Protein AF-A0A967GDW3-F1 (afdb_monomer_lite)

Secondary structure (DSSP, 8-state):
---TTSS-TTTTT-STT------S--B-----GGGTT--TTGGG-SEEEHHHHHH--HHHHHHHHHHTT-GGGG---EEESSTTTT-

pLDDT: mean 92.06, std 6.34, range [62.66, 97.5]

Radius of gyration: 12.9 Å; chains: 1; bounding box: 31×24×34 Å

Sequence (87 aa):
NISGSGMDTNVIGKKPGMTTPRIGAIYVRGLTEETHGNAVGIGMADVMPRRLLDEIDLNATYMNVFTAKRLQGGKIPLLAENELQAL

Structure (mmCIF, N/CA/C/O backbone):
data_AF-A0A967GDW3-F1
#
_entry.id   AF-A0A967GDW3-F1
#
loop_
_atom_site.group_PDB
_atom_site.id
_atom_site.type_symbol
_atom_site.label_atom_id
_atom_site.label_alt_id
_atom_site.label_comp_id
_atom_site.label_asym_id
_atom_site.label_entity_id
_atom_site.label_seq_id
_atom_site.pdbx_PDB_ins_code
_atom_site.Cartn_x
_atom_site.Cartn_y
_atom_site.Cartn_z
_atom_site.occupancy
_atom_site.B_iso_or_equiv
_atom_site.auth_seq_id
_atom_site.auth_comp_id
_atom_site.auth_asym_id
_atom_site.auth_atom_id
_atom_site.pdbx_PDB_model_num
ATOM 1 N N . ASN A 1 1 ? 2.969 16.407 0.483 1.00 62.66 1 ASN A N 1
ATOM 2 C CA . ASN A 1 1 ? 3.852 15.471 -0.242 1.00 62.66 1 ASN A CA 1
ATOM 3 C C . ASN A 1 1 ? 4.194 14.307 0.680 1.00 62.66 1 ASN A C 1
ATOM 5 O O . ASN A 1 1 ? 4.704 14.549 1.769 1.00 62.66 1 ASN A O 1
ATOM 9 N N . ILE A 1 2 ? 3.843 13.085 0.276 1.00 72.69 2 ILE A N 1
ATOM 10 C CA . ILE A 1 2 ? 4.138 11.833 0.982 1.00 72.69 2 ILE A CA 1
ATOM 11 C C . ILE A 1 2 ? 5.190 11.108 0.143 1.00 72.69 2 ILE A C 1
ATOM 13 O O . ILE A 1 2 ? 4.952 10.828 -1.027 1.00 72.69 2 ILE A O 1
ATOM 17 N N . SER A 1 3 ? 6.358 10.829 0.716 1.00 67.38 3 SER A N 1
ATOM 18 C CA . SER A 1 3 ? 7.432 10.112 0.026 1.00 67.38 3 SER A CA 1
ATOM 19 C C . SER A 1 3 ? 7.481 8.637 0.436 1.00 67.38 3 SER A C 1
ATOM 21 O O . SER A 1 3 ? 7.018 8.245 1.509 1.00 67.38 3 SER A O 1
ATOM 23 N N . GLY A 1 4 ? 8.060 7.799 -0.426 1.00 81.75 4 GLY 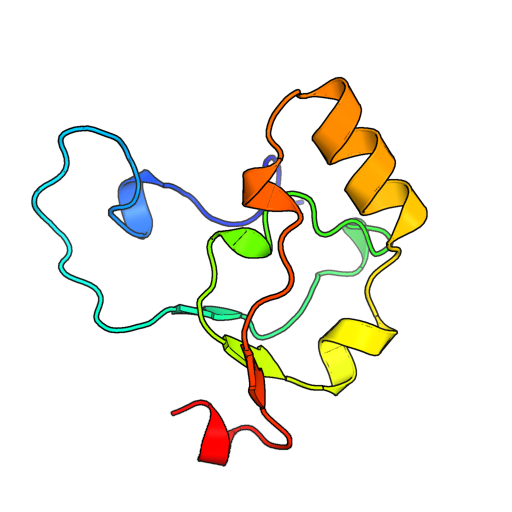A N 1
ATOM 24 C CA . GLY A 1 4 ? 8.209 6.365 -0.176 1.00 81.75 4 GLY A CA 1
ATOM 25 C C . GLY A 1 4 ? 6.952 5.556 -0.503 1.00 81.75 4 GLY A C 1
ATOM 26 O O . GLY A 1 4 ? 6.199 5.888 -1.410 1.00 81.75 4 GLY A O 1
ATOM 27 N N . SER A 1 5 ? 6.746 4.453 0.216 1.00 84.31 5 SER A N 1
ATOM 28 C CA . SER A 1 5 ? 5.675 3.479 -0.043 1.00 84.31 5 SER A CA 1
ATOM 29 C C . SER A 1 5 ? 4.301 3.871 0.512 1.00 84.31 5 SER A C 1
ATOM 31 O O . SER A 1 5 ? 3.379 3.065 0.465 1.00 84.31 5 SER A O 1
ATOM 33 N N . GLY A 1 6 ? 4.165 5.054 1.114 1.00 88.56 6 GLY A N 1
ATOM 34 C CA . GLY A 1 6 ? 2.932 5.512 1.765 1.00 88.56 6 GLY A CA 1
ATOM 35 C C . GLY A 1 6 ? 2.647 4.885 3.139 1.00 88.56 6 GLY A C 1
ATOM 36 O O . GLY A 1 6 ? 1.927 5.483 3.930 1.00 88.56 6 GLY A O 1
ATOM 37 N N . MET A 1 7 ? 3.248 3.734 3.469 1.00 90.94 7 MET A N 1
ATOM 38 C CA . MET A 1 7 ? 3.207 3.134 4.812 1.00 90.94 7 MET A CA 1
ATOM 39 C C . MET A 1 7 ? 4.613 3.002 5.402 1.00 90.94 7 MET A C 1
ATOM 41 O O . MET A 1 7 ? 5.499 2.413 4.775 1.00 90.94 7 MET A O 1
ATOM 45 N N . ASP A 1 8 ? 4.808 3.518 6.618 1.00 91.25 8 ASP A N 1
ATOM 46 C CA . ASP A 1 8 ? 6.063 3.390 7.363 1.00 91.25 8 ASP A CA 1
ATOM 47 C C . ASP A 1 8 ? 6.105 2.060 8.126 1.00 91.25 8 ASP A C 1
ATOM 49 O O . ASP A 1 8 ? 5.349 1.832 9.071 1.00 91.25 8 ASP A O 1
ATOM 53 N N . THR A 1 9 ? 7.040 1.189 7.743 1.00 90.81 9 THR A N 1
ATOM 54 C CA . THR A 1 9 ? 7.237 -0.136 8.354 1.00 90.81 9 THR A CA 1
ATOM 55 C C . THR A 1 9 ? 7.553 -0.118 9.855 1.00 90.81 9 THR A C 1
ATOM 57 O O . THR A 1 9 ? 7.283 -1.121 10.514 1.00 90.81 9 THR A O 1
ATOM 60 N N . ASN A 1 10 ? 8.083 0.983 10.406 1.00 91.62 10 ASN A N 1
ATOM 61 C CA . ASN A 1 10 ? 8.287 1.138 11.851 1.00 91.62 10 ASN A CA 1
ATOM 62 C C . ASN A 1 10 ? 6.961 1.413 12.578 1.00 91.62 10 ASN A C 1
ATOM 64 O O . ASN A 1 10 ? 6.788 0.994 13.718 1.00 91.62 10 ASN A O 1
ATOM 68 N N . VAL A 1 11 ? 6.019 2.094 11.920 1.00 92.94 11 VAL A N 1
ATOM 69 C CA . VAL A 1 11 ? 4.696 2.409 12.480 1.00 92.94 11 VAL A CA 1
ATOM 70 C C . VAL A 1 11 ? 3.781 1.192 12.402 1.00 92.94 11 VAL A C 1
ATOM 72 O O . VAL A 1 11 ? 3.109 0.861 13.373 1.00 92.94 11 VAL A O 1
ATOM 75 N N . ILE A 1 12 ? 3.789 0.486 11.268 1.00 93.75 12 ILE A N 1
ATOM 76 C CA . ILE A 1 12 ? 2.925 -0.684 11.052 1.00 93.75 12 ILE A CA 1
ATOM 77 C C . ILE A 1 12 ? 3.539 -2.010 11.535 1.00 93.75 12 ILE A C 1
ATOM 79 O O . ILE A 1 12 ? 3.007 -3.077 11.241 1.00 93.75 12 ILE A O 1
ATOM 83 N N . GLY A 1 13 ? 4.685 -1.978 12.221 1.00 92.50 13 GLY A N 1
ATOM 84 C CA . GLY A 1 13 ? 5.321 -3.179 12.778 1.00 92.50 13 GLY A CA 1
ATOM 85 C C . GLY A 1 13 ? 5.798 -4.208 11.742 1.00 92.50 13 GLY A C 1
ATOM 86 O O . GLY A 1 13 ? 6.048 -5.355 12.099 1.00 92.50 13 GLY A O 1
ATOM 87 N N . LYS A 1 14 ? 5.932 -3.830 10.461 1.00 90.12 14 LYS A N 1
ATOM 88 C CA . LYS A 1 14 ? 6.359 -4.730 9.366 1.00 90.12 14 LYS A CA 1
ATOM 89 C C . LYS A 1 14 ? 7.859 -4.650 9.056 1.00 90.12 14 LYS A C 1
ATOM 91 O O . LYS A 1 14 ? 8.322 -5.235 8.076 1.00 90.12 14 LYS A O 1
ATOM 96 N N . LYS A 1 15 ? 8.646 -3.944 9.873 1.00 90.94 15 LYS A N 1
ATOM 97 C CA . LYS A 1 15 ? 10.109 -3.951 9.755 1.00 90.94 15 LYS A CA 1
ATOM 98 C C . LYS A 1 15 ? 10.685 -5.233 10.377 1.00 90.94 15 LYS A C 1
ATOM 100 O O . LYS A 1 15 ? 10.284 -5.598 11.484 1.00 90.94 15 LYS A O 1
ATOM 105 N N . PRO A 1 16 ? 11.646 -5.907 9.718 1.00 89.31 16 PRO A N 1
ATOM 106 C CA . PRO A 1 16 ? 12.287 -7.096 10.273 1.00 89.31 16 PRO A CA 1
ATOM 107 C C . PRO A 1 16 ? 12.835 -6.862 11.688 1.00 89.31 16 PRO A C 1
ATOM 109 O O . PRO A 1 16 ? 13.523 -5.872 11.932 1.00 89.31 16 PRO A O 1
ATOM 112 N N . GLY A 1 17 ? 12.534 -7.784 12.605 1.00 92.06 17 GLY A N 1
ATOM 113 C CA . GLY A 1 17 ? 12.981 -7.730 14.001 1.00 92.06 17 GLY A CA 1
ATOM 114 C C . GLY A 1 17 ? 12.065 -6.958 14.958 1.00 92.06 17 GLY A C 1
ATOM 115 O O . GLY A 1 17 ? 12.358 -6.915 16.150 1.00 92.06 17 GLY A O 1
ATOM 116 N N . MET A 1 18 ? 10.957 -6.375 14.485 1.00 92.50 18 MET A N 1
ATOM 117 C CA . MET A 1 18 ? 9.968 -5.748 15.367 1.00 92.50 18 MET A CA 1
ATOM 118 C C . MET A 1 18 ? 9.052 -6.784 16.027 1.00 92.50 18 MET A C 1
ATOM 120 O O . MET A 1 18 ? 8.566 -7.708 15.381 1.00 92.50 18 MET A O 1
ATOM 124 N N . THR A 1 19 ? 8.788 -6.598 17.321 1.00 90.94 19 THR A N 1
ATOM 125 C CA . THR A 1 19 ? 7.819 -7.390 18.106 1.00 90.94 19 THR A CA 1
ATOM 126 C C . THR A 1 19 ? 6.578 -6.582 18.503 1.00 90.94 19 THR A C 1
ATOM 128 O O . THR A 1 19 ? 5.591 -7.143 18.988 1.00 90.94 19 THR A O 1
ATOM 131 N N . THR A 1 20 ? 6.611 -5.266 18.284 1.00 91.50 20 THR A N 1
ATOM 132 C CA . THR A 1 20 ? 5.519 -4.314 18.504 1.00 91.50 20 THR A CA 1
ATOM 133 C C . THR A 1 20 ? 5.524 -3.249 17.395 1.00 91.50 20 THR A C 1
ATOM 135 O O . THR A 1 20 ? 6.584 -2.992 16.826 1.00 91.50 20 THR A O 1
ATOM 138 N N . PRO A 1 21 ? 4.377 -2.616 17.085 1.00 92.88 21 PRO A N 1
ATOM 139 C CA . PRO A 1 21 ? 3.038 -2.967 17.561 1.00 92.88 21 PRO A CA 1
ATOM 140 C C . PRO A 1 21 ? 2.565 -4.314 16.994 1.00 92.88 21 PRO A C 1
ATOM 142 O O . PRO A 1 21 ? 3.002 -4.746 15.931 1.00 92.88 21 PRO A O 1
ATOM 145 N N . ARG A 1 22 ? 1.660 -4.986 17.714 1.00 91.44 22 ARG A N 1
ATOM 146 C CA . ARG A 1 22 ? 0.923 -6.135 17.171 1.00 91.44 22 ARG A CA 1
ATOM 147 C C . ARG A 1 22 ? -0.352 -5.612 16.527 1.00 91.44 22 ARG A C 1
ATOM 149 O O . ARG A 1 22 ? -1.268 -5.209 17.237 1.00 91.44 22 ARG A O 1
ATOM 156 N N . ILE A 1 23 ? -0.380 -5.588 15.202 1.00 93.00 23 ILE A N 1
ATOM 157 C CA . ILE A 1 23 ? -1.530 -5.135 14.417 1.00 93.00 23 ILE A CA 1
ATOM 158 C C . ILE A 1 23 ? -2.266 -6.367 13.894 1.00 93.00 23 ILE A C 1
ATOM 160 O O . ILE A 1 23 ? -1.638 -7.261 13.333 1.00 93.00 23 ILE A O 1
ATOM 164 N N . GLY A 1 24 ? -3.582 -6.420 14.116 1.00 92.25 24 GLY A N 1
ATOM 165 C CA . GLY A 1 24 ? -4.427 -7.521 13.642 1.00 92.25 24 GLY A CA 1
ATOM 166 C C . GLY A 1 24 ? -4.678 -7.465 12.135 1.00 92.25 24 GLY A C 1
ATOM 167 O O . GLY A 1 24 ? -4.567 -8.485 11.465 1.00 92.25 24 GLY A O 1
ATOM 168 N N . ALA A 1 25 ? -4.975 -6.273 11.614 1.00 93.06 25 ALA A N 1
ATOM 169 C CA . ALA A 1 25 ? -5.163 -6.016 10.191 1.00 93.06 25 ALA A CA 1
ATOM 170 C C . ALA A 1 25 ? -4.895 -4.538 9.864 1.00 93.06 25 ALA A C 1
ATOM 172 O O . ALA A 1 25 ? -5.060 -3.658 10.713 1.00 93.06 25 ALA A O 1
ATOM 173 N N . ILE A 1 26 ? -4.498 -4.272 8.623 1.00 94.81 26 ILE A N 1
ATOM 174 C CA . ILE A 1 26 ? -4.300 -2.943 8.050 1.00 94.81 26 ILE A CA 1
ATOM 175 C C . ILE A 1 26 ? -5.314 -2.749 6.926 1.00 94.81 26 ILE A C 1
ATOM 177 O O . ILE A 1 26 ? -5.251 -3.417 5.892 1.00 94.81 26 ILE A O 1
ATOM 181 N N . TYR A 1 27 ? -6.208 -1.783 7.115 1.00 95.00 27 TYR A N 1
ATOM 182 C CA . TYR A 1 27 ? -7.135 -1.324 6.089 1.00 95.00 27 TYR A CA 1
ATOM 183 C C . TYR A 1 27 ? -6.608 -0.046 5.430 1.00 95.00 27 TYR A C 1
ATOM 185 O O . TYR A 1 27 ? -6.414 0.975 6.095 1.00 95.00 27 TYR A O 1
ATOM 193 N N . VAL A 1 28 ? -6.372 -0.093 4.119 1.00 94.75 28 VAL A N 1
ATOM 194 C CA . VAL A 1 28 ? -5.949 1.075 3.336 1.00 94.75 28 VAL A CA 1
ATOM 195 C C . VAL A 1 28 ? -7.152 1.749 2.692 1.00 94.75 28 VAL A C 1
ATOM 197 O O . VAL A 1 28 ? -7.940 1.115 1.999 1.00 94.75 28 VAL A O 1
ATOM 200 N N . ARG A 1 29 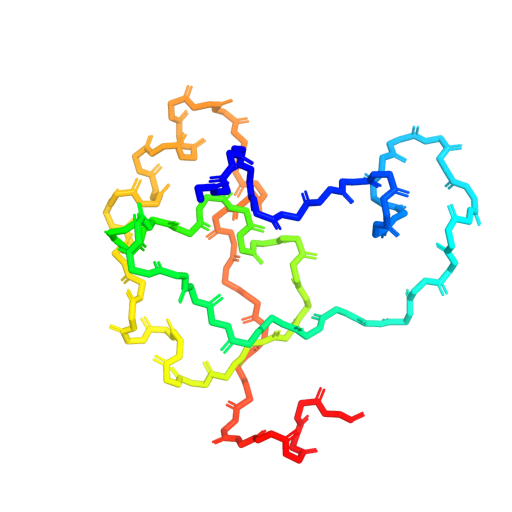? -7.294 3.059 2.914 1.00 93.06 29 ARG A N 1
ATOM 201 C CA . ARG A 1 29 ? -8.486 3.808 2.495 1.00 93.06 29 ARG A CA 1
ATOM 202 C C . ARG A 1 29 ? -8.393 4.409 1.099 1.00 93.06 29 ARG A C 1
ATOM 204 O O . ARG A 1 29 ? -9.430 4.720 0.531 1.00 93.06 29 ARG A O 1
ATOM 211 N N . GLY A 1 30 ? -7.206 4.648 0.560 1.00 93.94 30 GLY A N 1
ATOM 212 C CA . GLY A 1 30 ? -7.081 5.357 -0.710 1.00 93.94 30 GLY A CA 1
ATOM 213 C C . GLY A 1 30 ? -5.658 5.781 -1.026 1.00 93.94 30 GLY A C 1
ATOM 214 O O . GLY A 1 30 ? -4.747 5.556 -0.225 1.00 93.94 30 GLY A O 1
ATOM 215 N N . LEU A 1 31 ? -5.503 6.426 -2.178 1.00 95.12 31 LEU A N 1
ATOM 216 C CA . LEU A 1 31 ? -4.289 7.129 -2.578 1.00 95.12 31 LEU A CA 1
ATOM 217 C C . LEU A 1 31 ? -4.510 8.644 -2.500 1.00 95.12 31 LEU A C 1
ATOM 219 O O . LEU A 1 31 ? -5.641 9.120 -2.570 1.00 95.12 31 LEU A O 1
ATOM 223 N N . THR A 1 32 ? -3.430 9.409 -2.359 1.00 93.62 32 THR A N 1
ATOM 224 C CA . THR A 1 32 ? -3.491 10.862 -2.572 1.00 93.62 32 THR A CA 1
ATOM 225 C C . THR A 1 32 ? -3.277 11.177 -4.051 1.00 93.62 32 THR A C 1
ATOM 227 O O . THR A 1 32 ? -2.682 10.377 -4.779 1.00 93.62 32 THR A O 1
ATOM 230 N N . GLU A 1 33 ? -3.734 12.342 -4.508 1.00 92.88 33 GLU A N 1
ATOM 231 C CA . GLU A 1 33 ? -3.628 12.751 -5.917 1.00 92.88 33 GLU A CA 1
ATOM 232 C C . GLU A 1 33 ? -2.175 12.758 -6.422 1.00 92.88 33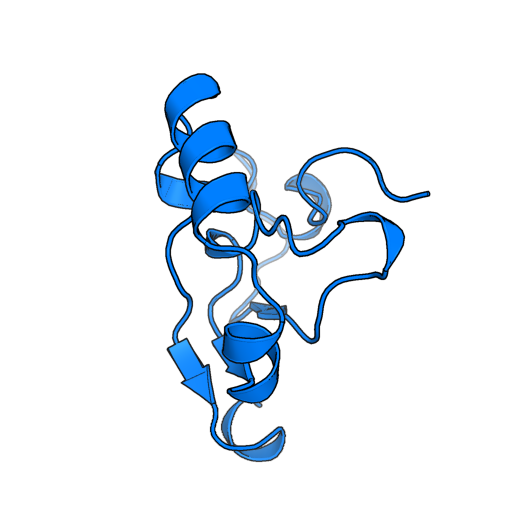 GLU A C 1
ATOM 234 O O . GLU A 1 33 ? -1.903 12.365 -7.555 1.00 92.88 33 GLU A O 1
ATOM 239 N N . GLU A 1 34 ? -1.216 13.114 -5.562 1.00 92.81 34 GLU A N 1
ATOM 240 C CA . GLU A 1 34 ? 0.212 13.184 -5.899 1.00 92.81 34 GLU A CA 1
ATOM 241 C C . GLU A 1 34 ? 0.853 11.818 -6.165 1.00 92.81 34 GLU A C 1
ATOM 243 O O . GLU A 1 34 ? 1.973 11.746 -6.669 1.00 92.81 34 GLU A O 1
ATOM 248 N N . THR A 1 35 ? 0.167 10.722 -5.833 1.00 93.25 35 THR A N 1
ATOM 249 C CA . THR A 1 35 ? 0.624 9.379 -6.215 1.00 93.25 35 THR A CA 1
ATOM 250 C C . THR A 1 35 ? 0.474 9.131 -7.712 1.00 93.25 35 THR A C 1
ATOM 252 O O . THR A 1 35 ? 1.131 8.236 -8.241 1.00 93.25 35 THR A O 1
ATOM 255 N N . HIS A 1 36 ? -0.403 9.883 -8.389 1.00 94.06 36 HIS A N 1
ATOM 256 C CA . HIS A 1 36 ? -0.796 9.640 -9.776 1.0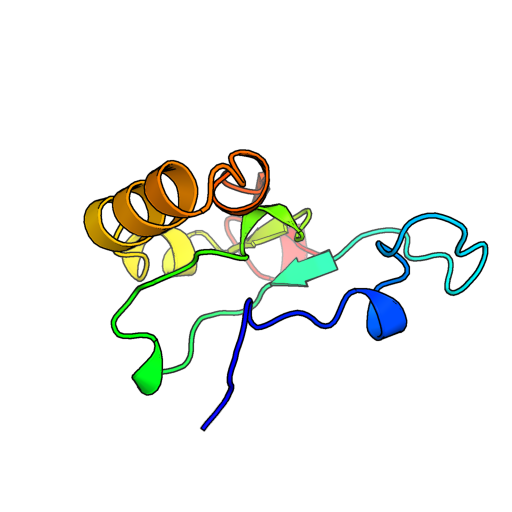0 94.06 36 HIS A CA 1
ATOM 257 C C . HIS A 1 36 ? -1.222 8.177 -10.020 1.00 94.06 36 HIS A C 1
ATOM 259 O O . HIS A 1 36 ? -0.874 7.584 -11.037 1.00 94.06 36 HIS A O 1
ATOM 265 N N . GLY A 1 37 ? -1.921 7.572 -9.049 1.00 95.50 37 GLY A N 1
ATOM 266 C CA . GLY A 1 37 ? -2.399 6.185 -9.120 1.00 95.50 37 GLY A CA 1
ATOM 267 C C . GLY A 1 37 ? -1.344 5.123 -8.785 1.00 95.50 37 GLY A C 1
ATOM 268 O O . GLY A 1 37 ? -1.651 3.932 -8.768 1.00 95.50 37 GLY A O 1
ATOM 269 N N . ASN A 1 38 ? -0.102 5.514 -8.494 1.00 95.75 38 ASN A N 1
ATOM 270 C CA . ASN A 1 38 ? 0.970 4.580 -8.166 1.00 95.75 38 ASN A CA 1
ATOM 271 C C . ASN A 1 38 ? 0.850 4.046 -6.730 1.00 95.75 38 ASN A C 1
ATOM 273 O O . ASN A 1 38 ? 1.039 4.772 -5.754 1.00 95.75 38 ASN A O 1
ATOM 277 N N . ALA A 1 39 ? 0.631 2.741 -6.606 1.00 96.38 39 ALA A N 1
ATOM 278 C CA . ALA A 1 39 ? 0.327 2.063 -5.353 1.00 96.38 39 ALA A CA 1
ATOM 279 C C . ALA A 1 39 ? 1.436 1.088 -4.918 1.00 96.38 39 ALA A C 1
ATOM 281 O O . ALA A 1 39 ? 1.167 -0.001 -4.420 1.00 96.38 39 ALA A O 1
ATOM 282 N N . VAL A 1 40 ? 2.708 1.466 -5.089 1.00 95.31 40 VAL A N 1
ATOM 283 C CA . VAL A 1 40 ? 3.897 0.607 -4.865 1.00 95.31 40 VAL A CA 1
ATOM 284 C C . VAL A 1 40 ? 3.988 -0.051 -3.474 1.00 95.31 40 VAL A C 1
ATOM 286 O O . VAL A 1 40 ? 4.712 -1.032 -3.303 1.00 95.31 40 VAL A O 1
ATOM 289 N N . GLY A 1 41 ? 3.292 0.487 -2.468 1.00 94.25 41 GLY A N 1
ATOM 290 C CA . GLY A 1 41 ? 3.254 -0.037 -1.100 1.00 94.25 41 GLY A CA 1
ATOM 291 C C . GLY A 1 41 ? 1.952 -0.728 -0.696 1.00 94.25 41 GLY A C 1
ATOM 292 O O . GLY A 1 41 ? 1.829 -1.121 0.463 1.00 94.25 41 GLY A O 1
ATOM 293 N N . ILE A 1 42 ? 0.983 -0.869 -1.604 1.00 96.38 42 ILE A N 1
ATOM 294 C CA . ILE A 1 42 ? -0.377 -1.320 -1.276 1.00 96.38 42 ILE A CA 1
ATOM 295 C C . ILE A 1 42 ? -0.412 -2.725 -0.673 1.00 96.38 42 ILE A C 1
ATOM 297 O O . ILE A 1 42 ? -1.195 -2.978 0.235 1.00 96.38 42 ILE A O 1
ATOM 301 N N . GLY A 1 43 ? 0.501 -3.607 -1.085 1.00 95.88 43 GLY A N 1
ATOM 302 C CA . GLY A 1 43 ? 0.591 -4.979 -0.584 1.00 95.88 43 GLY A CA 1
ATOM 303 C C . GLY A 1 43 ? 1.073 -5.107 0.864 1.00 95.88 43 GLY A C 1
ATOM 304 O O . GLY A 1 43 ? 1.197 -6.217 1.376 1.00 95.88 43 GLY A O 1
ATOM 305 N N . MET A 1 44 ? 1.365 -3.993 1.543 1.00 95.25 44 MET A N 1
ATOM 306 C CA . MET A 1 44 ? 1.538 -3.981 2.996 1.00 95.25 44 MET A CA 1
ATOM 307 C C . MET A 1 44 ? 0.207 -3.917 3.753 1.00 95.25 44 MET A C 1
ATOM 309 O O . MET A 1 44 ? 0.206 -4.256 4.937 1.00 95.25 44 MET A O 1
ATOM 313 N N . ALA A 1 45 ? -0.892 -3.519 3.106 1.00 96.06 45 ALA A N 1
ATOM 314 C CA . ALA A 1 45 ? -2.232 -3.620 3.670 1.00 96.06 45 ALA A CA 1
ATOM 315 C C . ALA A 1 45 ? -2.800 -5.034 3.523 1.00 96.06 45 ALA A C 1
ATOM 317 O O . ALA A 1 45 ? -2.370 -5.813 2.673 1.00 96.06 45 ALA A O 1
ATOM 318 N N . ASP A 1 46 ? -3.793 -5.336 4.352 1.00 95.56 46 ASP A N 1
ATOM 319 C CA . ASP A 1 46 ? -4.493 -6.617 4.353 1.00 95.56 46 ASP A CA 1
ATOM 320 C C . ASP A 1 46 ? -5.848 -6.501 3.634 1.00 95.56 46 ASP A C 1
ATOM 322 O O . ASP A 1 46 ? -6.251 -7.422 2.921 1.00 95.56 46 ASP A O 1
ATOM 326 N N . VAL A 1 47 ? -6.510 -5.341 3.744 1.00 96.62 47 VAL A N 1
ATOM 327 C CA . VAL A 1 47 ? -7.816 -5.056 3.127 1.00 96.62 47 VAL A CA 1
ATOM 328 C C . VAL A 1 47 ? -7.808 -3.691 2.438 1.00 96.62 47 VAL A C 1
ATOM 330 O O . VAL A 1 47 ? -7.204 -2.739 2.935 1.00 96.62 47 VAL A O 1
ATOM 333 N N . MET A 1 48 ? -8.514 -3.579 1.315 1.00 95.75 48 MET A N 1
ATOM 334 C CA . MET A 1 48 ? -8.745 -2.339 0.570 1.00 95.75 48 MET A CA 1
ATOM 335 C C . MET A 1 48 ? -10.204 -2.253 0.084 1.00 95.75 48 MET A C 1
ATOM 337 O O . MET A 1 48 ? -10.815 -3.292 -0.166 1.00 95.75 48 MET A O 1
ATOM 341 N N . PRO A 1 49 ? -10.789 -1.056 -0.102 1.00 95.62 49 PRO A N 1
ATOM 342 C CA . PRO A 1 49 ? -12.125 -0.937 -0.673 1.00 95.62 49 PRO A CA 1
ATOM 343 C C . PRO A 1 49 ? -12.094 -1.144 -2.190 1.00 95.62 49 PRO A C 1
ATOM 345 O O . PRO A 1 49 ? -11.113 -0.791 -2.849 1.00 95.62 49 PRO A O 1
ATOM 348 N N . ARG A 1 50 ? -13.202 -1.621 -2.769 1.00 93.88 50 ARG A N 1
ATOM 349 C CA . ARG A 1 50 ? -13.324 -1.815 -4.222 1.00 93.88 50 ARG A CA 1
ATOM 350 C C . ARG A 1 50 ? -12.971 -0.564 -5.030 1.00 93.88 50 ARG A C 1
ATOM 352 O O . ARG A 1 50 ? -12.209 -0.677 -5.981 1.00 93.88 50 ARG A O 1
ATOM 359 N N . ARG A 1 51 ? -13.439 0.617 -4.606 1.00 92.94 51 ARG A N 1
ATOM 360 C CA . ARG A 1 51 ? -13.164 1.893 -5.298 1.00 92.94 51 ARG A CA 1
ATOM 361 C C . ARG A 1 51 ? -11.673 2.190 -5.468 1.00 92.94 51 ARG A C 1
ATOM 363 O O . ARG A 1 51 ? -11.280 2.786 -6.457 1.00 92.94 51 ARG A O 1
ATOM 370 N N . LEU A 1 52 ? -10.838 1.742 -4.527 1.00 95.12 52 LEU A N 1
ATOM 371 C CA . LEU A 1 52 ? -9.402 1.977 -4.603 1.00 95.12 52 LEU A CA 1
ATOM 372 C C . LEU A 1 52 ? -8.765 1.150 -5.721 1.00 95.12 52 LEU A C 1
ATOM 374 O O . LEU A 1 52 ? -7.774 1.577 -6.291 1.00 95.12 52 LEU A O 1
ATOM 378 N N . LEU A 1 53 ? -9.330 -0.008 -6.071 1.00 94.88 53 LEU A N 1
ATOM 379 C CA . LEU A 1 53 ? -8.827 -0.791 -7.198 1.00 94.88 53 LEU A CA 1
ATOM 380 C C . LEU A 1 53 ? -8.981 -0.028 -8.518 1.00 94.88 53 LEU A C 1
ATOM 382 O O . LEU A 1 53 ? -8.095 -0.112 -9.362 1.00 94.88 53 LEU A O 1
ATOM 386 N N . ASP A 1 54 ? -10.067 0.732 -8.660 1.00 93.69 54 ASP A N 1
ATOM 387 C CA . ASP A 1 54 ? -10.341 1.537 -9.852 1.00 93.69 54 ASP A CA 1
ATOM 388 C C . ASP A 1 54 ? -9.458 2.804 -9.914 1.00 93.69 54 ASP A C 1
ATOM 390 O O . ASP A 1 54 ? -9.204 3.329 -10.995 1.00 93.69 54 ASP A O 1
ATOM 394 N N . GLU A 1 55 ? -8.955 3.279 -8.767 1.00 95.31 55 GLU A N 1
ATOM 395 C CA . GLU A 1 55 ? -8.032 4.423 -8.657 1.00 95.31 55 GLU A CA 1
ATOM 396 C C . GLU A 1 55 ? -6.561 4.048 -8.956 1.00 95.31 55 GLU A C 1
ATOM 398 O O . GLU A 1 55 ? -5.741 4.926 -9.232 1.00 95.31 55 GLU A O 1
ATOM 403 N N . ILE A 1 56 ? -6.198 2.761 -8.879 1.00 97.38 56 ILE A N 1
ATOM 404 C CA . ILE A 1 56 ? -4.809 2.304 -9.035 1.00 97.38 56 ILE A CA 1
ATOM 405 C C . ILE A 1 56 ? -4.411 2.223 -10.514 1.00 97.38 56 ILE A C 1
ATOM 407 O O . ILE A 1 56 ? -4.988 1.469 -11.298 1.00 97.38 56 ILE A O 1
ATOM 411 N N . ASP A 1 57 ? -3.303 2.878 -10.865 1.00 97.50 57 ASP A N 1
ATOM 412 C CA . ASP A 1 57 ? -2.571 2.591 -12.097 1.00 97.50 57 ASP A CA 1
ATOM 413 C C . ASP A 1 57 ? -1.690 1.352 -11.881 1.00 97.50 57 ASP A C 1
ATOM 415 O O . ASP A 1 57 ? -0.583 1.407 -11.323 1.00 97.50 57 ASP A O 1
ATOM 419 N N . LEU A 1 58 ? -2.193 0.197 -12.322 1.00 96.38 58 LEU A N 1
ATOM 420 C CA . LEU A 1 58 ? -1.482 -1.077 -12.213 1.00 96.38 58 LEU A CA 1
ATOM 421 C C . LEU A 1 58 ? -0.184 -1.096 -13.027 1.00 96.38 58 LEU A C 1
ATOM 423 O O . LEU A 1 58 ? 0.779 -1.729 -12.599 1.00 96.38 58 LEU A O 1
ATOM 427 N N . ASN A 1 59 ? -0.116 -0.387 -14.156 1.00 96.81 59 ASN A N 1
ATOM 428 C CA . ASN A 1 59 ? 1.090 -0.359 -14.980 1.00 96.81 59 ASN A CA 1
ATOM 429 C C . ASN A 1 59 ? 2.208 0.402 -14.268 1.00 96.81 59 ASN A C 1
ATOM 431 O O . ASN A 1 59 ? 3.312 -0.128 -14.122 1.00 96.81 59 ASN A O 1
ATOM 435 N N . ALA A 1 60 ? 1.915 1.607 -13.771 1.00 96.50 60 ALA A N 1
ATOM 436 C CA . ALA A 1 60 ? 2.872 2.397 -12.999 1.00 96.50 60 ALA A CA 1
ATOM 437 C C . ALA A 1 60 ? 3.309 1.653 -11.728 1.00 96.50 60 ALA A C 1
ATOM 439 O O . ALA A 1 60 ? 4.501 1.566 -11.415 1.00 96.50 60 ALA A O 1
ATOM 440 N N . THR A 1 61 ? 2.347 1.049 -11.027 1.00 96.38 61 THR A N 1
ATOM 441 C CA . THR A 1 61 ? 2.602 0.271 -9.810 1.00 96.38 61 THR A CA 1
ATOM 442 C C . THR A 1 61 ? 3.524 -0.914 -10.094 1.00 96.38 61 THR A C 1
ATOM 444 O O . THR A 1 61 ? 4.561 -1.063 -9.444 1.00 96.38 61 THR A O 1
ATOM 447 N N . TYR A 1 62 ? 3.201 -1.747 -11.086 1.00 96.62 62 TYR A N 1
ATOM 448 C CA . TYR A 1 62 ? 3.987 -2.939 -11.406 1.00 96.62 62 TYR A CA 1
ATOM 449 C C . TYR A 1 62 ? 5.367 -2.594 -11.952 1.00 96.62 62 TYR A C 1
ATOM 451 O O . TY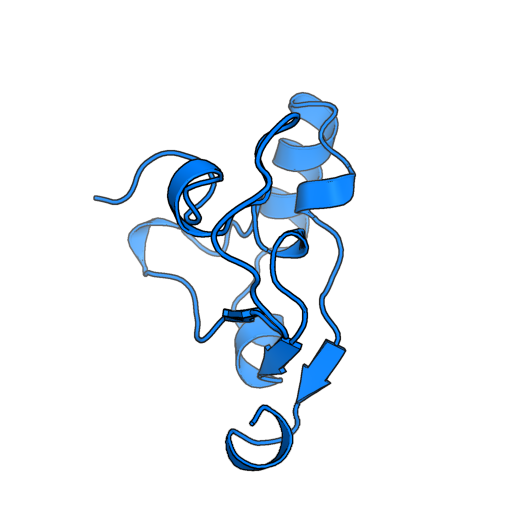R A 1 62 ? 6.346 -3.207 -11.526 1.00 96.62 62 TYR A O 1
ATOM 459 N N . MET A 1 63 ? 5.483 -1.582 -12.813 1.00 96.94 63 MET A N 1
ATOM 460 C CA . MET A 1 63 ? 6.778 -1.112 -13.309 1.00 96.94 63 MET A CA 1
ATOM 461 C C . MET A 1 63 ? 7.715 -0.740 -12.153 1.00 96.94 63 MET A C 1
ATOM 463 O O . MET A 1 63 ? 8.868 -1.184 -12.117 1.00 96.94 63 MET A O 1
ATOM 467 N N . ASN A 1 64 ? 7.211 0.007 -11.169 1.00 94.19 64 ASN A N 1
ATOM 468 C CA . ASN A 1 64 ? 7.991 0.398 -9.997 1.00 94.19 64 ASN A CA 1
ATOM 469 C C . ASN A 1 64 ? 8.347 -0.795 -9.113 1.00 94.19 64 ASN A C 1
ATOM 471 O O . ASN A 1 64 ? 9.494 -0.940 -8.691 1.00 94.19 64 ASN A O 1
ATOM 475 N N . VAL A 1 65 ? 7.386 -1.684 -8.870 1.00 96.19 65 VAL A N 1
ATOM 476 C CA . VAL A 1 65 ? 7.581 -2.896 -8.069 1.00 96.19 65 VAL A CA 1
ATOM 477 C C . VAL A 1 65 ? 8.637 -3.823 -8.682 1.00 96.19 65 VAL A C 1
ATOM 479 O O . VAL A 1 65 ? 9.503 -4.325 -7.956 1.00 96.19 65 VAL A O 1
ATOM 482 N N . PHE A 1 66 ? 8.607 -4.028 -10.003 1.00 97.00 66 PHE A N 1
ATOM 483 C CA . PHE A 1 66 ? 9.597 -4.831 -10.722 1.00 97.00 66 PHE A CA 1
ATOM 484 C C . PHE A 1 66 ? 10.977 -4.177 -10.710 1.00 97.00 66 PHE A C 1
ATOM 486 O O . PHE A 1 66 ? 11.957 -4.837 -10.360 1.00 97.00 66 PHE A O 1
ATOM 493 N N . THR A 1 67 ? 11.052 -2.879 -11.011 1.00 95.88 67 THR A N 1
ATOM 494 C CA . THR A 1 67 ? 12.313 -2.120 -11.010 1.00 95.88 67 THR A CA 1
ATOM 495 C C . THR A 1 67 ? 12.973 -2.141 -9.631 1.00 95.88 67 THR A C 1
ATOM 497 O O . THR A 1 67 ? 14.171 -2.400 -9.512 1.00 95.88 67 THR A O 1
ATOM 500 N N . ALA A 1 68 ? 12.185 -1.965 -8.566 1.00 93.31 68 ALA A N 1
ATOM 501 C CA . ALA A 1 68 ? 12.661 -2.020 -7.187 1.00 93.31 68 ALA A CA 1
ATOM 502 C C . ALA A 1 68 ? 12.943 -3.448 -6.682 1.00 93.31 68 ALA A C 1
ATOM 504 O O . ALA A 1 68 ? 13.504 -3.608 -5.596 1.00 93.31 68 ALA A O 1
ATOM 505 N N . LYS A 1 69 ? 12.544 -4.491 -7.426 1.00 95.75 69 LYS A N 1
ATOM 506 C CA . LYS A 1 69 ? 12.583 -5.905 -7.004 1.00 95.75 69 LYS A CA 1
ATOM 507 C C . LYS A 1 69 ? 11.835 -6.154 -5.686 1.00 95.75 69 LYS A C 1
ATOM 509 O O . LYS A 1 69 ? 12.234 -6.981 -4.866 1.00 95.75 69 LYS A O 1
ATOM 514 N N . ARG A 1 70 ? 10.730 -5.436 -5.466 1.00 91.12 70 ARG A N 1
ATOM 515 C CA . ARG A 1 70 ? 9.913 -5.493 -4.239 1.00 91.12 70 ARG A CA 1
ATOM 516 C C . ARG A 1 70 ? 8.516 -6.031 -4.524 1.00 91.12 70 ARG A C 1
ATOM 518 O O . ARG A 1 70 ? 7.527 -5.384 -4.207 1.00 91.12 70 ARG A O 1
ATOM 525 N N . LEU A 1 71 ? 8.437 -7.245 -5.075 1.00 94.06 71 LEU A N 1
ATOM 526 C CA . LEU A 1 71 ? 7.187 -7.865 -5.555 1.00 94.06 71 LEU A CA 1
ATOM 527 C C . LEU A 1 71 ? 6.030 -7.846 -4.543 1.00 94.06 71 LEU A C 1
ATOM 529 O O . LEU A 1 71 ? 4.874 -7.739 -4.934 1.00 94.06 71 LEU A O 1
ATOM 533 N N . GLN A 1 72 ? 6.335 -7.923 -3.245 1.00 93.31 72 GLN A N 1
ATOM 534 C CA . GLN A 1 72 ? 5.316 -7.884 -2.192 1.00 93.31 72 GLN A CA 1
ATOM 535 C C . GLN A 1 72 ? 4.542 -6.560 -2.158 1.00 93.31 72 GLN A C 1
ATOM 537 O O . GLN A 1 72 ? 3.370 -6.570 -1.813 1.00 93.31 72 GLN A O 1
ATOM 542 N N . GLY A 1 73 ? 5.165 -5.442 -2.543 1.00 93.12 73 GLY A N 1
ATOM 543 C CA . GLY A 1 73 ? 4.546 -4.118 -2.477 1.00 93.12 73 GLY A CA 1
ATOM 544 C C . GLY A 1 73 ? 3.377 -3.924 -3.446 1.00 93.12 73 GLY A C 1
ATOM 545 O O . GLY A 1 73 ? 2.464 -3.171 -3.135 1.00 93.12 73 GLY A O 1
ATOM 546 N N . GLY A 1 74 ? 3.364 -4.643 -4.574 1.00 94.56 74 GLY A N 1
ATOM 547 C CA . GLY A 1 74 ? 2.309 -4.549 -5.593 1.00 94.56 74 GLY A CA 1
ATOM 548 C C . GLY A 1 74 ? 1.201 -5.597 -5.485 1.00 94.56 74 GLY A C 1
ATOM 549 O O . GLY A 1 74 ? 0.360 -5.671 -6.378 1.00 94.56 74 GLY A O 1
ATOM 550 N N . LYS A 1 75 ? 1.212 -6.453 -4.454 1.00 95.94 75 LYS A N 1
ATOM 551 C CA . LYS A 1 75 ? 0.144 -7.440 -4.253 1.00 95.94 75 LYS A CA 1
ATOM 552 C C . LYS A 1 75 ? -1.159 -6.730 -3.907 1.00 95.94 75 LYS A C 1
ATOM 554 O O . LYS A 1 75 ? -1.159 -5.867 -3.039 1.00 95.94 75 LYS A O 1
ATOM 559 N N . ILE A 1 76 ? -2.249 -7.129 -4.554 1.00 96.00 76 ILE A N 1
ATOM 560 C CA . ILE A 1 76 ? -3.581 -6.588 -4.277 1.00 96.00 76 ILE A CA 1
ATOM 561 C C . ILE A 1 76 ? -4.098 -7.183 -2.953 1.00 96.00 76 ILE A C 1
ATOM 563 O O . ILE A 1 76 ? -4.160 -8.413 -2.849 1.00 96.00 76 ILE A O 1
ATOM 567 N N . PRO A 1 77 ? -4.426 -6.349 -1.944 1.00 96.25 77 PRO A N 1
ATOM 568 C CA . PRO A 1 77 ? -5.072 -6.788 -0.706 1.00 96.25 77 PRO A CA 1
ATOM 569 C C . PRO A 1 77 ? -6.467 -7.381 -0.937 1.00 96.25 77 PRO A C 1
ATOM 571 O O . PRO A 1 77 ? -7.012 -7.330 -2.040 1.00 96.25 77 PRO A O 1
ATOM 574 N N . LEU A 1 78 ? -7.084 -7.916 0.119 1.00 96.75 78 LEU A N 1
ATOM 575 C CA . LEU A 1 78 ? -8.474 -8.362 0.040 1.00 96.75 78 LEU A CA 1
ATOM 576 C C . LEU A 1 78 ? -9.394 -7.183 -0.290 1.00 96.75 78 LEU A C 1
ATOM 578 O O . LEU A 1 78 ? -9.272 -6.106 0.294 1.00 96.75 78 LEU A O 1
ATOM 582 N N . LEU A 1 79 ? -10.323 -7.396 -1.218 1.00 96.19 79 LEU A N 1
ATOM 583 C CA . LEU A 1 79 ? -11.302 -6.388 -1.606 1.00 96.19 79 LEU A CA 1
ATOM 584 C C . LEU A 1 79 ? -12.496 -6.427 -0.652 1.00 96.19 79 LEU A C 1
ATOM 586 O O . LEU A 1 79 ? -13.138 -7.464 -0.497 1.00 96.19 79 LEU A O 1
ATOM 590 N N . ALA A 1 80 ? -12.798 -5.282 -0.054 1.00 94.94 80 ALA A N 1
ATOM 591 C CA . ALA A 1 80 ? -14.038 -5.028 0.659 1.00 94.94 80 ALA A CA 1
ATOM 592 C C . ALA A 1 80 ? -15.008 -4.249 -0.242 1.00 94.94 80 ALA A C 1
ATOM 594 O O . ALA A 1 80 ? -14.650 -3.226 -0.834 1.00 94.94 80 ALA A O 1
ATOM 595 N N . GLU A 1 81 ? -16.251 -4.713 -0.321 1.00 90.12 81 GLU A N 1
ATOM 596 C CA . GLU A 1 81 ? -17.336 -4.080 -1.077 1.00 90.12 81 GLU A CA 1
ATOM 597 C C . GLU A 1 81 ? -17.806 -2.775 -0.419 1.00 90.12 81 GLU A C 1
ATOM 599 O O . GLU A 1 81 ? -18.310 -1.871 -1.081 1.00 90.12 81 GLU A O 1
ATOM 604 N N . ASN A 1 82 ? -17.629 -2.649 0.897 1.00 83.88 82 ASN A N 1
ATOM 605 C CA . ASN A 1 82 ? -17.952 -1.447 1.660 1.00 83.88 82 ASN A CA 1
ATOM 606 C C . ASN A 1 82 ? -17.079 -1.339 2.922 1.00 83.88 82 ASN A C 1
ATOM 608 O O . ASN A 1 82 ? -16.431 -2.304 3.325 1.00 83.88 82 ASN A O 1
ATOM 612 N N . GLU A 1 83 ? -17.063 -0.159 3.555 1.00 78.12 83 GLU A N 1
ATOM 613 C CA . GLU A 1 83 ? -16.244 0.088 4.754 1.00 78.12 83 GLU A CA 1
ATOM 614 C C . GLU A 1 83 ? -16.639 -0.807 5.940 1.00 78.12 83 GLU A C 1
ATOM 616 O O . GLU A 1 83 ? -15.773 -1.153 6.733 1.00 78.12 83 GLU A O 1
ATOM 621 N N . LEU A 1 84 ? -17.907 -1.228 6.044 1.00 83.25 84 LEU A N 1
ATOM 622 C CA . LEU A 1 84 ? -18.356 -2.118 7.119 1.00 83.25 84 LEU A CA 1
ATOM 623 C C . LEU A 1 84 ? -17.744 -3.518 6.994 1.00 83.25 84 LEU A C 1
ATOM 625 O O . LEU A 1 84 ? -17.396 -4.111 8.001 1.00 83.25 84 LEU A O 1
ATOM 629 N N . GLN A 1 85 ? -17.592 -4.040 5.775 1.00 85.25 85 GLN A N 1
ATOM 630 C CA . GLN A 1 85 ? -16.935 -5.331 5.544 1.00 85.25 85 GLN A CA 1
ATOM 631 C C . GLN A 1 85 ? -15.431 -5.284 5.853 1.00 85.25 85 GLN A C 1
ATOM 633 O O . GLN A 1 85 ? -14.823 -6.318 6.119 1.00 85.25 85 GLN A O 1
ATOM 638 N N . ALA A 1 86 ? -14.818 -4.103 5.767 1.00 78.81 86 ALA A N 1
ATOM 639 C CA . ALA A 1 86 ? -13.386 -3.935 5.967 1.00 78.81 86 ALA A CA 1
ATOM 640 C C . ALA A 1 86 ? -12.951 -3.882 7.445 1.00 78.81 86 ALA A C 1
ATOM 642 O O . ALA A 1 86 ? -11.747 -3.941 7.705 1.00 78.81 86 ALA A O 1
ATOM 643 N N . LEU A 1 87 ? -13.900 -3.730 8.379 1.00 76.25 87 LEU A N 1
ATOM 644 C CA . LEU A 1 87 ? -13.688 -3.566 9.823 1.00 76.25 87 LEU A CA 1
ATOM 645 C C . LEU A 1 87 ? -14.111 -4.819 10.598 1.00 76.25 87 LEU A C 1
ATOM 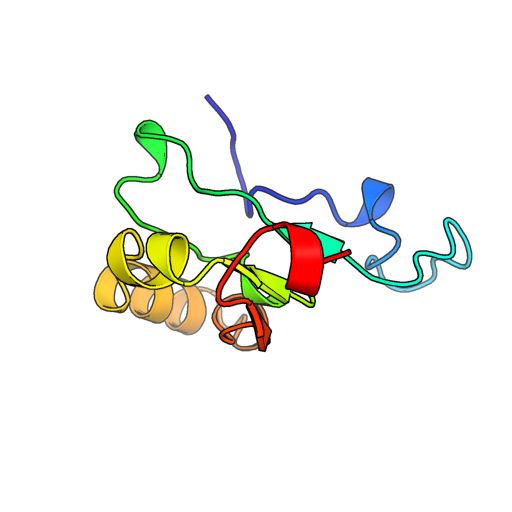647 O O . LEU A 1 87 ? -13.411 -5.132 11.586 1.00 76.25 87 LEU A O 1
#

Foldseek 3Di:
DDDDQNDDCVVLVNDPPGPDDDDPFFEDEADDVVCVQANLQQLVGQEYEPVRVVSHPLVNNVVVCVVVVPVSRSDHHHYDPDPVSVD